Protein AF-A0A8T7BPY1-F1 (afdb_monomer_lite)

Secondary structure (DSSP, 8-state):
-HHHHHHHHHHHHHHHHHTSHHHHHHHHHHHTT---HHHHHHHHHHHHHHHHHHHHHHHHHHHHHT----HHHHHHHHHHHHHHHHHHHHHHHHHHHHT--EEEEEE-TTS-EEEEEE--SS--S------------THHHHHHHHHHHHHTTSSHHHHHHHHTTSSSHHHHHHHHH-

Foldseek 3Di:
DVLVVLLVVLVVVVVVVCPDPLNVLLLCLLCPPPDDPVLSVLLNVLLQVLLLVLLLVVLVVCLVVVHADDPVQQVVLVVQLVVVSVVSVVVNVVCCVVQVWDWDWDQDPVGDIDIDTDGDPDDPDDDDPPPPPDPPPVVSSVVSSVNSNSNNSHPSRVLSVVLNPDPDSVSSSSSSND

pLDDT: mean 79.79, std 20.12, range [31.39, 96.38]

Sequence (178 aa):
MEYYSLLILGCLVGMQHALEADHLAAVAAMSAGRTSRKALILRGSLWGLGHTITLVSICGVLLIWGGTISPQIQSFLEILVATMIIGLGTNVLIRLYQQRPHFHFHQHDSGEHHLHAHTHVSDTEVHKKEKHQHEHSDLGLGRAVLVGMIHGTAGSAGLLVLAATASSLISSIGYVIA

Radius of gyration: 21.95 Å; chains: 1; bounding box: 42×36×63 Å

Structure (mmCIF, N/CA/C/O backbone):
data_AF-A0A8T7BPY1-F1
#
_entry.id   AF-A0A8T7BPY1-F1
#
loop_
_atom_site.group_PDB
_atom_site.id
_atom_site.type_symbol
_atom_site.label_atom_id
_atom_site.label_alt_id
_atom_site.label_comp_id
_atom_site.label_asym_id
_atom_site.label_entity_id
_atom_site.label_seq_id
_atom_site.pdbx_PDB_ins_code
_atom_site.Cartn_x
_atom_site.Cartn_y
_atom_site.Cartn_z
_atom_site.occupancy
_atom_site.B_iso_or_equiv
_atom_site.auth_seq_id
_atom_site.auth_comp_id
_atom_site.auth_asym_id
_atom_site.auth_atom_id
_atom_site.pdbx_PDB_model_num
ATOM 1 N N . MET A 1 1 ? 15.464 17.793 -15.056 1.00 61.53 1 MET A N 1
ATOM 2 C CA . MET A 1 1 ? 14.085 18.195 -14.699 1.00 61.53 1 MET A CA 1
ATOM 3 C C . MET A 1 1 ? 13.144 16.998 -14.684 1.00 61.53 1 MET A C 1
ATOM 5 O O . MET A 1 1 ? 12.424 16.852 -13.711 1.00 61.53 1 MET A O 1
ATOM 9 N N . GLU A 1 2 ? 13.216 16.101 -15.672 1.00 80.88 2 GLU A N 1
ATOM 10 C CA . GLU A 1 2 ? 12.318 14.935 -15.787 1.00 80.88 2 GLU A CA 1
ATOM 11 C C . GLU A 1 2 ? 12.316 13.993 -14.569 1.00 80.88 2 GLU A C 1
ATOM 13 O O . GLU A 1 2 ? 11.251 13.564 -14.140 1.00 80.88 2 GLU A O 1
ATOM 18 N N . TYR A 1 3 ? 13.473 13.735 -13.946 1.00 87.06 3 TYR A N 1
ATOM 19 C CA . TYR A 1 3 ? 13.555 12.857 -12.768 1.00 87.06 3 TYR A CA 1
ATOM 20 C C . TYR A 1 3 ? 12.749 13.374 -11.565 1.00 87.06 3 TYR A C 1
ATOM 22 O O . TYR A 1 3 ? 11.970 12.634 -10.977 1.00 87.06 3 TYR A O 1
ATOM 30 N N . TYR A 1 4 ? 12.883 14.657 -11.217 1.00 90.38 4 TYR A N 1
ATOM 31 C CA . TYR A 1 4 ? 12.130 15.241 -10.101 1.00 90.38 4 TYR A CA 1
ATOM 32 C C . TYR A 1 4 ? 10.631 15.298 -10.392 1.00 90.38 4 TYR A C 1
ATOM 34 O O . TYR A 1 4 ? 9.830 15.048 -9.497 1.00 90.38 4 TYR A O 1
ATOM 42 N N . SER A 1 5 ? 10.248 15.582 -11.640 1.00 91.19 5 SER A N 1
ATOM 43 C CA . SER A 1 5 ? 8.847 15.532 -12.063 1.00 91.19 5 SER A CA 1
ATOM 44 C C . SER A 1 5 ? 8.258 14.129 -11.909 1.00 91.19 5 SER A C 1
ATOM 46 O O . SER A 1 5 ? 7.139 14.007 -11.422 1.00 91.19 5 SER A O 1
ATOM 48 N N . LEU A 1 6 ? 9.017 13.079 -12.247 1.00 90.88 6 LEU A N 1
ATOM 49 C CA . LEU A 1 6 ? 8.606 11.689 -12.031 1.00 90.88 6 LEU A CA 1
ATOM 50 C C . LEU A 1 6 ? 8.443 11.353 -10.546 1.00 90.88 6 LEU A C 1
ATOM 52 O O . LEU A 1 6 ? 7.448 10.736 -10.189 1.00 90.88 6 LEU A O 1
ATOM 56 N N . LEU A 1 7 ? 9.361 11.786 -9.677 1.00 93.00 7 LEU A N 1
ATOM 57 C CA . LEU A 1 7 ? 9.231 11.556 -8.231 1.00 93.00 7 LEU A CA 1
ATOM 58 C C . LEU A 1 7 ? 8.024 12.289 -7.635 1.00 93.00 7 LEU A C 1
ATOM 60 O O . LEU A 1 7 ? 7.307 11.728 -6.816 1.00 93.00 7 LEU A O 1
ATOM 64 N N . ILE A 1 8 ? 7.775 13.532 -8.054 1.00 94.31 8 ILE A N 1
ATOM 65 C CA . ILE A 1 8 ? 6.593 14.286 -7.616 1.00 94.31 8 ILE A CA 1
ATOM 66 C C . ILE A 1 8 ? 5.320 13.590 -8.098 1.00 94.31 8 ILE A C 1
ATOM 68 O O . ILE A 1 8 ? 4.371 13.464 -7.331 1.00 94.31 8 ILE A O 1
ATOM 72 N N . LEU A 1 9 ? 5.297 13.122 -9.348 1.00 91.75 9 LEU A N 1
ATOM 73 C CA . LEU A 1 9 ? 4.161 12.385 -9.888 1.00 91.75 9 LEU A CA 1
ATOM 74 C C . LEU A 1 9 ? 3.925 11.076 -9.128 1.00 91.75 9 LEU A C 1
ATOM 76 O O . LEU A 1 9 ? 2.787 10.817 -8.754 1.00 91.75 9 LEU A O 1
ATOM 80 N N . GLY A 1 10 ? 4.981 10.292 -8.878 1.00 92.06 10 GLY A N 1
ATOM 81 C CA . GLY A 1 10 ? 4.926 9.077 -8.058 1.00 92.06 10 GLY A CA 1
ATOM 82 C C . GLY A 1 10 ? 4.321 9.374 -6.693 1.00 92.06 10 GLY A C 1
ATOM 83 O O . GLY A 1 10 ? 3.275 8.834 -6.360 1.00 92.06 10 GLY A O 1
ATOM 84 N N . CYS A 1 11 ? 4.849 10.388 -6.006 1.00 94.06 11 CYS A N 1
ATOM 85 C CA . CYS A 1 11 ? 4.370 10.797 -4.691 1.00 94.06 11 CYS A CA 1
ATOM 86 C C . CYS A 1 11 ? 2.904 11.258 -4.685 1.00 94.06 11 CYS A C 1
ATOM 88 O O . CYS A 1 11 ? 2.145 10.913 -3.780 1.00 94.06 11 CYS A O 1
ATOM 90 N N . LEU A 1 12 ? 2.464 12.017 -5.694 1.00 94.81 12 LEU A N 1
ATOM 91 C CA . LEU A 1 12 ? 1.065 12.445 -5.813 1.00 94.81 12 LEU A CA 1
ATOM 92 C C . LEU A 1 12 ? 0.124 11.266 -6.081 1.00 94.81 12 LEU A C 1
ATOM 94 O O . LEU A 1 12 ? -0.920 11.162 -5.437 1.00 94.81 12 LEU A O 1
ATOM 98 N N . VAL A 1 13 ? 0.500 10.370 -6.996 1.00 92.31 13 VAL A N 1
ATOM 99 C CA . VAL A 1 13 ? -0.270 9.157 -7.303 1.00 92.31 13 VAL A CA 1
ATOM 100 C C . VAL A 1 13 ? -0.299 8.223 -6.092 1.0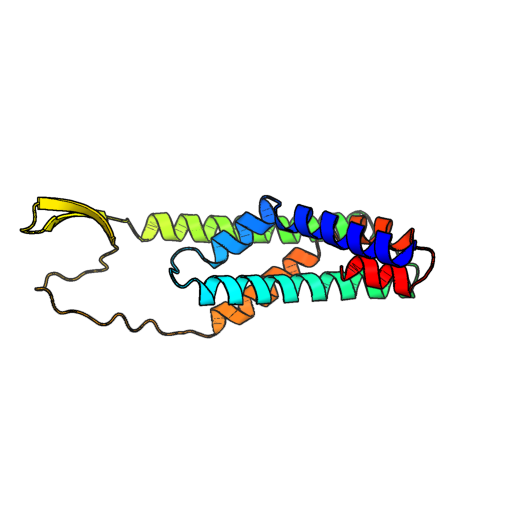0 92.31 13 VAL A C 1
ATOM 102 O O . VAL A 1 13 ? -1.363 7.722 -5.741 1.00 92.31 13 VAL A O 1
ATOM 105 N N . GLY A 1 14 ? 0.826 8.051 -5.400 1.00 91.50 14 GLY A N 1
ATOM 106 C CA . GLY A 1 14 ? 0.945 7.263 -4.177 1.00 91.50 14 GLY A CA 1
ATOM 107 C C . GLY A 1 14 ? 0.109 7.830 -3.029 1.00 91.50 14 GLY A C 1
ATOM 108 O O . GLY A 1 14 ? -0.588 7.079 -2.350 1.00 91.50 14 GLY A O 1
ATOM 109 N N . MET A 1 15 ? 0.088 9.156 -2.844 1.00 92.44 15 MET A N 1
ATOM 110 C CA . MET A 1 15 ? -0.808 9.808 -1.880 1.00 92.44 15 MET A CA 1
ATOM 111 C C . MET A 1 15 ? -2.282 9.572 -2.215 1.00 92.44 15 MET A C 1
ATOM 113 O O . MET A 1 15 ? -3.067 9.292 -1.312 1.00 92.44 15 MET A O 1
ATOM 117 N N . GLN A 1 16 ? -2.665 9.668 -3.490 1.00 93.69 16 GLN A N 1
ATOM 118 C CA . GLN A 1 16 ? -4.029 9.364 -3.919 1.00 93.69 16 GLN A CA 1
ATOM 119 C C . GLN A 1 16 ? -4.382 7.894 -3.658 1.00 93.69 16 GLN A C 1
ATOM 121 O O . GLN A 1 16 ? -5.437 7.626 -3.089 1.00 93.69 16 GLN A O 1
ATOM 126 N N . HIS A 1 17 ? -3.491 6.966 -4.013 1.00 90.62 17 HIS A N 1
ATOM 127 C CA . HIS A 1 17 ? -3.667 5.529 -3.798 1.00 90.62 17 HIS A CA 1
ATOM 128 C C . HIS A 1 17 ? -3.819 5.186 -2.310 1.00 90.62 17 HIS A C 1
ATOM 130 O O . HIS A 1 17 ? -4.740 4.478 -1.918 1.00 90.62 17 HIS A O 1
ATOM 136 N N . ALA A 1 18 ? -2.999 5.782 -1.442 1.00 90.00 18 ALA A N 1
ATOM 137 C CA . ALA A 1 18 ? -3.092 5.582 0.003 1.00 90.00 18 ALA A CA 1
ATOM 138 C C . ALA A 1 18 ? -4.429 6.054 0.613 1.00 90.00 18 ALA A C 1
ATOM 140 O O . ALA A 1 18 ? -4.782 5.637 1.720 1.00 90.00 18 ALA A O 1
ATOM 141 N N . LEU A 1 19 ? -5.163 6.931 -0.081 1.00 92.69 19 LEU A N 1
ATOM 142 C CA . LEU A 1 19 ? -6.478 7.435 0.322 1.00 92.69 19 LEU A CA 1
ATOM 143 C C . LEU A 1 19 ? -7.643 6.639 -0.287 1.00 92.69 19 LEU A C 1
ATOM 145 O O . LEU A 1 19 ? -8.803 6.998 -0.069 1.00 92.69 19 LEU A O 1
ATOM 149 N N . GLU A 1 20 ? -7.367 5.564 -1.025 1.00 93.12 20 GLU A N 1
ATOM 150 C CA . GLU A 1 20 ? -8.402 4.685 -1.558 1.00 93.12 20 GLU A CA 1
ATOM 151 C C . GLU A 1 20 ? -9.156 3.949 -0.441 1.00 93.12 20 GLU A C 1
ATOM 153 O O . GLU A 1 20 ? -8.691 3.768 0.692 1.00 93.12 20 GLU A O 1
ATOM 158 N N . ALA A 1 21 ? -10.396 3.567 -0.750 1.00 92.00 21 ALA A N 1
ATOM 159 C CA . ALA A 1 21 ? -11.333 3.057 0.245 1.00 92.00 21 ALA A CA 1
ATOM 160 C C . ALA A 1 21 ? -10.843 1.767 0.919 1.00 92.00 21 ALA A C 1
ATOM 162 O O . ALA A 1 21 ? -11.115 1.547 2.098 1.00 92.00 21 ALA A O 1
ATOM 163 N N . ASP A 1 22 ? -10.115 0.923 0.196 1.00 91.81 22 ASP A N 1
ATOM 164 C CA . ASP A 1 22 ? -9.544 -0.327 0.690 1.00 91.81 22 ASP A CA 1
ATOM 165 C C . ASP A 1 22 ? -8.370 -0.104 1.658 1.00 91.81 22 ASP A C 1
ATOM 167 O O . ASP A 1 22 ? -8.315 -0.759 2.704 1.00 91.81 22 ASP A O 1
ATOM 171 N N . HIS A 1 23 ? -7.503 0.871 1.379 1.00 93.00 23 HIS A N 1
ATOM 172 C CA . HIS A 1 23 ? -6.396 1.292 2.239 1.00 93.00 23 HIS A CA 1
ATOM 173 C C . HIS A 1 23 ? -6.940 1.840 3.562 1.00 93.00 23 HIS A C 1
ATOM 175 O O . HIS A 1 23 ? -6.583 1.374 4.654 1.00 93.00 23 HIS A O 1
ATOM 181 N N . LEU A 1 24 ? -7.888 2.779 3.469 1.00 91.44 24 LEU A N 1
ATOM 182 C CA . LEU A 1 24 ? -8.564 3.348 4.631 1.00 91.44 24 LEU A CA 1
ATOM 183 C C . LEU A 1 24 ? -9.307 2.271 5.431 1.00 91.44 24 LEU A C 1
ATOM 185 O O . LEU A 1 24 ? -9.199 2.241 6.660 1.00 91.44 24 LEU A O 1
ATOM 189 N N . ALA A 1 25 ? -10.010 1.352 4.762 1.00 90.56 25 ALA A N 1
ATOM 190 C CA . ALA A 1 25 ? -10.720 0.257 5.417 1.00 90.56 25 ALA A CA 1
ATOM 191 C C . ALA A 1 25 ? -9.767 -0.698 6.148 1.00 90.56 25 ALA A C 1
ATOM 193 O O . ALA A 1 25 ? -10.038 -1.066 7.294 1.00 90.56 25 ALA A O 1
ATOM 194 N N . ALA A 1 26 ? -8.641 -1.075 5.539 1.00 90.38 26 ALA A N 1
ATOM 195 C CA . ALA A 1 26 ? -7.658 -1.962 6.154 1.00 90.38 26 ALA A CA 1
ATOM 196 C C . ALA A 1 26 ? -7.041 -1.333 7.415 1.00 90.38 26 ALA A C 1
ATOM 198 O O . ALA A 1 26 ? -7.029 -1.956 8.484 1.00 90.38 26 ALA A O 1
ATOM 199 N N . VAL A 1 27 ? -6.583 -0.079 7.326 1.00 90.12 27 VAL A N 1
ATOM 200 C CA . VAL A 1 27 ? -5.978 0.641 8.460 1.00 90.12 27 VAL A CA 1
ATOM 201 C C . VAL A 1 27 ? -7.003 0.896 9.569 1.00 90.12 27 VAL A C 1
ATOM 203 O O . VAL A 1 27 ? -6.694 0.693 10.752 1.00 90.12 27 VAL A O 1
ATOM 206 N N . ALA A 1 28 ? -8.238 1.266 9.215 1.00 88.62 28 ALA A N 1
ATOM 207 C CA . ALA A 1 28 ? -9.330 1.442 10.169 1.00 88.62 28 ALA A CA 1
ATOM 208 C C . ALA A 1 28 ? -9.680 0.125 10.877 1.00 88.62 28 ALA A C 1
ATOM 210 O O . ALA A 1 28 ? -9.763 0.090 12.106 1.00 88.62 28 ALA A O 1
ATOM 211 N N . ALA A 1 29 ? -9.801 -0.981 10.137 1.00 87.81 29 ALA A N 1
ATOM 212 C CA . ALA A 1 29 ? -10.117 -2.292 10.698 1.00 87.81 29 ALA A CA 1
ATOM 213 C C . ALA A 1 29 ? -9.035 -2.795 11.667 1.00 87.81 29 ALA A C 1
ATOM 215 O O . ALA A 1 29 ? -9.346 -3.346 12.725 1.00 87.81 29 ALA A O 1
ATOM 216 N N . MET A 1 30 ? -7.754 -2.561 11.362 1.00 86.38 30 MET A N 1
ATOM 217 C CA . MET A 1 30 ? -6.642 -2.899 12.264 1.00 86.38 30 MET A CA 1
ATOM 218 C C . MET A 1 30 ? -6.581 -2.021 13.522 1.00 86.38 30 MET A C 1
ATOM 220 O O . MET A 1 30 ? -6.000 -2.416 14.542 1.00 86.38 30 MET A O 1
ATOM 224 N N . SER A 1 31 ? -7.171 -0.830 13.458 1.00 84.81 31 SER A N 1
ATOM 225 C CA . SER A 1 31 ? -7.157 0.161 14.536 1.00 84.81 31 SER A CA 1
ATOM 226 C C . SER A 1 31 ? -8.451 0.182 15.352 1.00 84.81 31 SER A C 1
ATOM 228 O O . SER A 1 31 ? -8.495 0.813 16.408 1.00 84.81 31 SER A O 1
ATOM 230 N N . ALA A 1 32 ? -9.476 -0.558 14.921 1.00 78.88 32 ALA A N 1
ATOM 231 C CA . ALA A 1 32 ? -10.755 -0.670 15.607 1.00 78.88 32 ALA A CA 1
ATOM 232 C C . ALA A 1 32 ? -10.583 -1.105 17.077 1.00 78.88 32 ALA A C 1
ATOM 234 O O . ALA A 1 32 ? -9.947 -2.122 17.381 1.00 78.88 32 ALA A O 1
ATOM 235 N N . GLY A 1 33 ? -11.162 -0.321 17.994 1.00 67.12 33 GLY A N 1
ATOM 236 C CA . GLY A 1 33 ? -11.099 -0.552 19.443 1.00 67.12 33 GLY A CA 1
ATOM 237 C C . GLY A 1 33 ? -9.813 -0.067 20.126 1.00 67.12 33 GLY A C 1
ATOM 238 O O . GLY A 1 33 ? -9.542 -0.462 21.258 1.00 67.12 33 GLY A O 1
ATOM 239 N N . ARG A 1 34 ? -8.986 0.757 19.464 1.00 70.25 34 ARG A N 1
ATOM 240 C CA . ARG A 1 34 ? -7.768 1.346 20.050 1.00 70.25 34 ARG A CA 1
ATOM 241 C C . ARG A 1 34 ? -7.821 2.873 19.983 1.00 70.25 34 ARG A C 1
ATOM 243 O O . ARG A 1 34 ? -8.120 3.439 18.941 1.00 70.25 34 ARG A O 1
ATOM 250 N N . THR A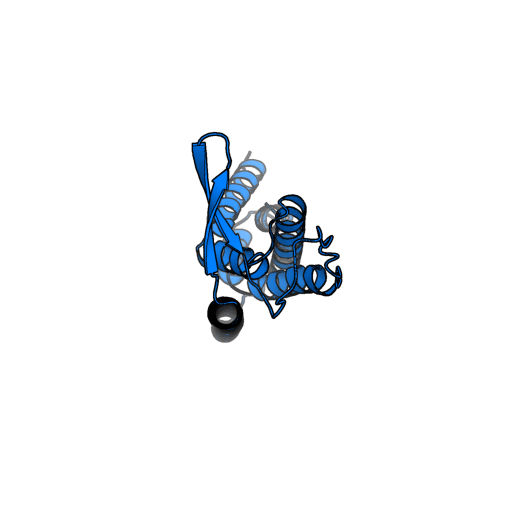 1 35 ? -7.484 3.540 21.086 1.00 66.62 35 THR A N 1
ATOM 251 C CA . THR A 1 35 ? -7.628 5.005 21.235 1.00 66.62 35 THR A CA 1
ATOM 252 C C . THR A 1 35 ? -6.309 5.781 21.126 1.00 66.62 35 THR A C 1
ATOM 254 O O . THR A 1 35 ? -6.308 7.007 21.034 1.00 66.62 35 THR A O 1
ATOM 257 N N . SER A 1 36 ? -5.160 5.096 21.117 1.00 82.81 36 SER A N 1
ATOM 258 C CA . SER A 1 36 ? -3.850 5.758 21.088 1.00 82.81 36 SER A CA 1
ATOM 259 C C . SER A 1 36 ? -3.454 6.200 19.677 1.00 82.81 36 SER A C 1
ATOM 261 O O . SER A 1 36 ? -3.185 5.367 18.810 1.00 82.81 36 SER A O 1
ATOM 263 N N . ARG A 1 37 ? -3.307 7.518 19.479 1.00 83.00 37 ARG A N 1
ATOM 264 C CA . ARG A 1 37 ? -2.798 8.111 18.226 1.00 83.00 37 ARG A CA 1
ATOM 265 C C . ARG A 1 37 ? -1.415 7.580 17.844 1.00 83.00 37 ARG A C 1
ATOM 267 O O . ARG A 1 37 ? -1.177 7.288 16.680 1.00 83.00 37 ARG A O 1
ATOM 274 N N . LYS A 1 38 ? -0.513 7.402 18.819 1.00 85.94 38 LYS A N 1
ATOM 275 C CA . LYS A 1 38 ? 0.837 6.865 18.567 1.00 85.94 38 LYS A CA 1
ATOM 276 C C . LYS A 1 38 ? 0.782 5.431 18.042 1.00 85.94 38 LYS A C 1
ATOM 278 O O . LYS A 1 38 ? 1.517 5.089 17.125 1.00 85.94 38 LYS A O 1
ATOM 283 N N . ALA A 1 39 ? -0.108 4.609 18.600 1.00 82.94 39 ALA A N 1
ATOM 284 C CA . ALA A 1 39 ? -0.283 3.231 18.152 1.00 82.94 39 ALA A CA 1
ATOM 285 C C . ALA A 1 39 ? -0.906 3.157 16.749 1.00 82.94 39 ALA A C 1
ATOM 287 O O . ALA A 1 39 ? -0.512 2.298 15.966 1.00 82.94 39 ALA A O 1
ATOM 288 N N . LEU A 1 40 ? -1.840 4.061 16.428 1.00 86.00 40 LEU A N 1
ATOM 289 C CA . LEU A 1 40 ? -2.409 4.198 15.085 1.00 86.00 40 LEU A CA 1
ATOM 290 C C . LEU A 1 40 ? -1.328 4.559 14.059 1.00 86.00 40 LEU A C 1
ATOM 292 O O . LEU A 1 40 ? -1.196 3.859 13.061 1.00 86.00 40 LEU A O 1
ATOM 296 N N . ILE A 1 41 ? -0.526 5.595 14.337 1.00 90.12 41 ILE A N 1
ATOM 297 C CA . ILE A 1 41 ? 0.573 6.021 13.456 1.00 90.12 41 ILE A CA 1
ATOM 298 C C . ILE A 1 41 ? 1.562 4.873 13.258 1.00 90.12 41 ILE A C 1
ATOM 300 O O . ILE A 1 41 ? 1.843 4.514 12.125 1.00 90.12 41 ILE A O 1
ATOM 304 N N . LEU A 1 42 ? 2.029 4.242 14.340 1.00 90.19 42 LEU A N 1
ATOM 305 C CA . LEU A 1 42 ? 2.999 3.150 14.248 1.00 90.19 42 LEU A CA 1
ATOM 306 C C . LEU A 1 42 ? 2.474 1.977 13.409 1.00 90.19 42 LEU A C 1
ATOM 308 O O . LEU A 1 42 ? 3.195 1.456 12.565 1.00 90.19 42 LEU A O 1
ATOM 312 N N . ARG A 1 43 ? 1.219 1.561 13.612 1.00 88.94 43 ARG A N 1
ATOM 313 C CA . ARG A 1 43 ? 0.614 0.474 12.828 1.00 88.94 43 ARG A CA 1
ATOM 314 C C . ARG A 1 43 ? 0.415 0.861 11.371 1.00 88.94 43 ARG A C 1
ATOM 316 O O . ARG A 1 43 ? 0.696 0.040 10.509 1.00 88.94 43 ARG A O 1
ATOM 323 N N . GLY A 1 44 ? -0.036 2.087 11.106 1.00 91.75 44 GLY A N 1
ATOM 324 C CA . GLY A 1 44 ? -0.150 2.621 9.751 1.00 91.75 44 GLY A CA 1
ATOM 325 C C . GLY A 1 44 ? 1.204 2.640 9.042 1.00 91.75 44 GLY A C 1
ATOM 326 O O . GLY A 1 44 ? 1.309 2.150 7.925 1.00 91.75 44 GLY A O 1
ATOM 327 N N . SER A 1 45 ? 2.260 3.097 9.719 1.00 93.12 45 SER A N 1
ATOM 328 C CA . SER A 1 45 ? 3.626 3.095 9.186 1.00 93.12 45 SER A CA 1
ATOM 329 C C . SER A 1 45 ? 4.165 1.685 8.946 1.00 93.12 45 SER A C 1
ATOM 331 O O . SER A 1 45 ? 4.767 1.446 7.909 1.00 93.12 45 SER A O 1
ATOM 333 N N . LEU A 1 46 ? 3.943 0.739 9.864 1.00 94.44 46 LEU A N 1
ATOM 334 C CA . LEU A 1 46 ? 4.374 -0.655 9.689 1.00 94.44 46 LEU A CA 1
ATOM 335 C C . LEU A 1 46 ? 3.627 -1.360 8.556 1.00 94.44 46 LEU A C 1
ATOM 337 O O . LEU A 1 46 ? 4.220 -2.133 7.808 1.00 94.44 46 LEU A O 1
ATOM 341 N N . TRP A 1 47 ? 2.333 -1.085 8.425 1.00 95.12 47 TRP A N 1
ATOM 342 C CA . TRP A 1 47 ? 1.536 -1.560 7.306 1.00 95.12 47 TRP A CA 1
ATOM 343 C C . TRP A 1 47 ? 2.021 -0.967 5.980 1.00 95.12 47 TRP A C 1
ATOM 345 O O . TRP A 1 47 ? 2.287 -1.720 5.047 1.00 95.12 47 TRP A O 1
ATOM 355 N N . GLY A 1 48 ? 2.240 0.350 5.928 1.00 94.62 48 GLY A N 1
ATOM 356 C CA . GLY A 1 48 ? 2.798 1.025 4.756 1.00 94.62 48 GLY A CA 1
ATOM 357 C C . GLY A 1 48 ? 4.177 0.478 4.388 1.00 94.62 48 GLY A C 1
ATOM 358 O O . GLY A 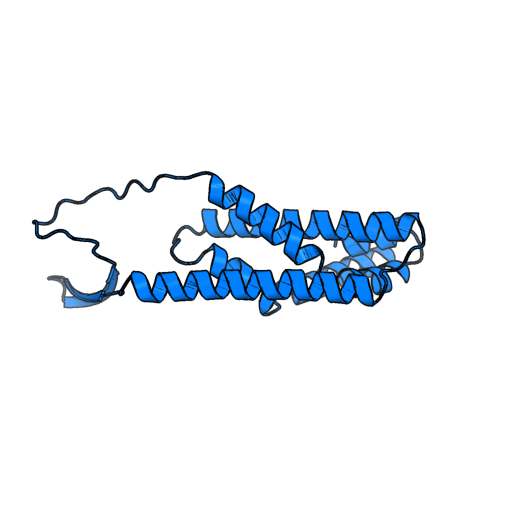1 48 ? 4.427 0.181 3.229 1.00 94.62 48 GLY A O 1
ATOM 359 N N . LEU A 1 49 ? 5.037 0.223 5.378 1.00 95.31 49 LEU A N 1
ATOM 360 C CA . LEU A 1 49 ? 6.347 -0.392 5.166 1.00 95.31 49 LEU A CA 1
ATOM 361 C C . LEU A 1 49 ? 6.230 -1.785 4.535 1.00 95.31 49 LEU A C 1
ATOM 363 O O . LEU A 1 49 ? 6.918 -2.067 3.559 1.00 95.31 49 LEU A O 1
ATOM 367 N N . GLY A 1 50 ? 5.356 -2.649 5.064 1.00 95.88 50 GLY A N 1
ATOM 368 C CA . GLY A 1 50 ? 5.109 -3.971 4.483 1.00 95.88 50 GLY A CA 1
ATOM 369 C C . GLY A 1 50 ? 4.611 -3.883 3.038 1.00 95.88 50 GLY A C 1
ATOM 370 O O . GLY A 1 50 ? 5.095 -4.609 2.173 1.00 95.88 50 GLY A O 1
ATOM 371 N N . HIS A 1 51 ? 3.698 -2.950 2.769 1.00 95.62 51 HIS A N 1
ATOM 372 C CA . HIS A 1 51 ? 3.158 -2.691 1.437 1.00 95.62 51 HIS A CA 1
ATOM 373 C C . HIS A 1 51 ? 4.243 -2.232 0.450 1.00 95.62 51 HIS A C 1
ATOM 375 O O . HIS A 1 51 ? 4.423 -2.854 -0.599 1.00 95.62 51 HIS A O 1
ATOM 381 N N . THR A 1 52 ? 5.035 -1.219 0.814 1.00 94.19 52 THR A N 1
ATOM 382 C CA . THR A 1 52 ? 6.153 -0.726 -0.003 1.00 94.19 52 THR A CA 1
ATOM 383 C C . THR A 1 52 ? 7.202 -1.811 -0.246 1.00 94.19 52 THR A C 1
ATOM 385 O O . THR A 1 52 ? 7.690 -1.935 -1.366 1.00 94.19 52 THR A O 1
ATOM 388 N N . ILE A 1 53 ? 7.531 -2.634 0.761 1.00 95.88 53 ILE A N 1
ATOM 389 C CA . ILE A 1 53 ? 8.472 -3.754 0.597 1.00 95.88 53 ILE A CA 1
ATOM 390 C C . ILE A 1 53 ? 7.981 -4.710 -0.491 1.00 95.88 53 ILE A C 1
ATOM 392 O O . ILE A 1 53 ? 8.769 -5.092 -1.358 1.00 95.88 53 ILE A O 1
ATOM 396 N N . THR A 1 54 ? 6.698 -5.078 -0.478 1.00 95.75 54 THR A N 1
ATOM 397 C CA . THR A 1 54 ? 6.125 -5.955 -1.506 1.00 95.75 54 THR A CA 1
ATOM 398 C C . THR A 1 54 ? 6.173 -5.312 -2.888 1.00 95.75 54 THR A C 1
ATOM 400 O O . THR A 1 54 ? 6.656 -5.953 -3.821 1.00 95.75 54 THR A O 1
ATOM 403 N N . LEU A 1 55 ? 5.740 -4.054 -3.026 1.00 94.19 55 LEU A N 1
ATOM 404 C CA . LEU A 1 55 ? 5.744 -3.346 -4.310 1.00 94.19 55 LEU A CA 1
ATOM 405 C C . LEU A 1 55 ? 7.152 -3.232 -4.894 1.00 94.19 55 LEU A C 1
ATOM 407 O O . LEU A 1 55 ? 7.378 -3.619 -6.037 1.00 94.19 55 LEU A O 1
ATOM 411 N N . VAL A 1 56 ? 8.117 -2.763 -4.099 1.00 94.62 56 VAL A N 1
ATOM 412 C CA . VAL A 1 56 ? 9.516 -2.631 -4.529 1.00 94.62 56 VAL A CA 1
ATOM 413 C C . VAL A 1 56 ? 10.107 -3.992 -4.883 1.00 94.62 56 VAL A C 1
ATOM 415 O O . VAL A 1 56 ? 10.839 -4.095 -5.863 1.00 94.62 56 VAL A O 1
ATOM 418 N N . SER A 1 57 ? 9.771 -5.048 -4.139 1.00 95.06 57 SER A N 1
ATOM 419 C CA . SER A 1 57 ? 10.268 -6.395 -4.428 1.00 95.06 57 SER A CA 1
ATOM 420 C C . SER A 1 57 ? 9.695 -6.940 -5.737 1.00 95.06 57 SER A C 1
ATOM 422 O O . SER A 1 57 ? 10.457 -7.347 -6.608 1.00 95.06 57 SER A O 1
ATOM 424 N N . ILE A 1 58 ? 8.369 -6.924 -5.911 1.00 94.75 58 ILE A N 1
ATOM 425 C CA . ILE A 1 58 ? 7.709 -7.447 -7.117 1.00 94.75 58 ILE A CA 1
ATOM 426 C C . ILE A 1 58 ? 8.095 -6.610 -8.339 1.00 94.75 58 ILE A C 1
ATOM 428 O O . ILE A 1 58 ? 8.604 -7.150 -9.321 1.00 94.75 58 ILE A O 1
ATOM 432 N N . CYS A 1 59 ? 7.898 -5.291 -8.279 1.00 94.06 59 CYS A N 1
ATOM 433 C CA . CYS A 1 59 ? 8.191 -4.406 -9.401 1.00 94.06 59 CYS A CA 1
ATOM 434 C C . CYS A 1 59 ? 9.691 -4.347 -9.688 1.00 94.06 59 CYS A C 1
ATOM 436 O O . CYS A 1 59 ? 10.082 -4.417 -10.845 1.00 94.06 59 CYS A O 1
ATOM 438 N N . GLY A 1 60 ? 10.544 -4.268 -8.664 1.00 93.19 60 GLY A N 1
ATOM 439 C CA . GLY A 1 60 ? 11.996 -4.222 -8.840 1.00 93.19 60 GLY A CA 1
ATOM 440 C C . GLY A 1 60 ? 12.538 -5.473 -9.526 1.00 93.19 60 GLY A C 1
ATOM 441 O O . GLY A 1 60 ? 13.294 -5.364 -10.489 1.00 93.19 60 GLY A O 1
ATOM 442 N N . VAL A 1 61 ? 12.098 -6.660 -9.097 1.00 94.06 61 VAL A N 1
ATOM 443 C CA . VAL A 1 61 ? 12.473 -7.931 -9.731 1.00 94.06 61 VAL A CA 1
ATOM 444 C C . VAL A 1 61 ? 12.011 -7.982 -11.191 1.00 94.06 61 VAL A C 1
ATOM 446 O O . VAL A 1 61 ? 12.791 -8.343 -12.073 1.00 94.06 61 VAL A O 1
ATOM 449 N N . LEU A 1 62 ? 10.767 -7.581 -11.469 1.00 94.25 62 LEU A N 1
ATOM 450 C CA . LEU A 1 62 ? 10.219 -7.594 -12.827 1.00 94.25 62 LEU A CA 1
ATOM 451 C C . LEU A 1 62 ? 10.880 -6.557 -13.742 1.00 94.25 62 LEU A C 1
ATOM 453 O O . LEU A 1 62 ? 11.139 -6.870 -14.899 1.00 94.25 62 LEU A O 1
ATOM 457 N N . LEU A 1 63 ? 11.224 -5.372 -13.232 1.00 93.56 63 LEU A N 1
ATOM 458 C CA . LEU A 1 63 ? 11.962 -4.348 -13.978 1.00 93.56 63 LEU A CA 1
ATOM 459 C C . LEU A 1 63 ? 13.381 -4.812 -14.332 1.00 93.56 63 LEU A C 1
ATOM 461 O O . LEU A 1 63 ? 13.841 -4.553 -15.440 1.00 93.56 63 LEU A O 1
ATOM 465 N N . ILE A 1 64 ? 14.066 -5.523 -13.427 1.00 93.38 64 ILE A N 1
ATOM 466 C CA . ILE A 1 64 ? 15.415 -6.060 -13.681 1.00 93.38 64 ILE A CA 1
ATOM 467 C C . ILE A 1 64 ? 15.378 -7.176 -14.733 1.00 93.38 64 ILE A C 1
ATOM 469 O O . ILE A 1 64 ? 16.251 -7.230 -15.598 1.00 93.38 64 ILE A O 1
ATOM 473 N N . TRP A 1 65 ? 14.376 -8.060 -14.680 1.00 92.62 65 TRP A N 1
ATOM 474 C CA . TRP A 1 65 ? 14.237 -9.167 -15.634 1.00 92.62 65 TRP A CA 1
ATOM 475 C C . TRP A 1 65 ? 13.454 -8.825 -16.909 1.00 92.62 65 TRP A C 1
ATOM 477 O O . TRP A 1 65 ? 13.361 -9.671 -17.796 1.00 92.62 65 TRP A O 1
ATOM 487 N N . GLY A 1 66 ? 12.897 -7.616 -17.025 1.00 87.19 66 GLY A N 1
ATOM 488 C CA . GLY A 1 66 ? 12.037 -7.231 -18.150 1.00 87.19 66 GLY A CA 1
ATOM 489 C C . GLY A 1 66 ? 10.742 -8.051 -18.231 1.00 87.19 66 GLY A C 1
ATOM 490 O O . GLY A 1 66 ? 10.223 -8.292 -19.320 1.00 87.19 66 GLY A O 1
ATOM 491 N N . GLY A 1 67 ? 10.251 -8.536 -17.089 1.00 87.81 67 GLY A N 1
ATOM 492 C CA . GLY A 1 67 ? 9.058 -9.371 -16.987 1.00 87.81 67 GLY A CA 1
ATOM 493 C C . GLY A 1 67 ? 7.769 -8.562 -16.838 1.00 87.81 67 GLY A C 1
ATOM 494 O O . GLY A 1 67 ? 7.779 -7.382 -16.497 1.00 87.81 67 GLY A O 1
ATOM 495 N N . THR A 1 68 ? 6.634 -9.228 -17.038 1.00 89.00 68 THR A N 1
ATOM 496 C CA . THR A 1 68 ? 5.298 -8.678 -16.761 1.00 89.00 68 THR A CA 1
ATOM 497 C C . THR A 1 68 ? 4.499 -9.649 -15.897 1.00 89.00 68 THR A C 1
ATOM 499 O O . THR A 1 68 ? 4.799 -10.844 -15.841 1.00 89.00 68 THR A O 1
ATOM 502 N N . ILE A 1 69 ? 3.485 -9.139 -15.197 1.00 88.44 69 ILE A N 1
ATOM 503 C CA . ILE A 1 69 ? 2.569 -9.975 -14.416 1.00 88.44 69 ILE A CA 1
ATOM 504 C C . ILE A 1 69 ? 1.503 -10.525 -15.365 1.00 88.44 69 ILE A C 1
ATOM 506 O O . ILE A 1 69 ? 0.814 -9.760 -16.036 1.00 88.44 69 ILE A O 1
ATOM 510 N N . SER A 1 70 ? 1.359 -11.853 -15.427 1.00 92.25 70 SER A N 1
ATOM 511 C CA . SER A 1 70 ? 0.289 -12.466 -16.225 1.00 92.25 70 SER A CA 1
ATOM 512 C C . SER A 1 70 ? -1.098 -12.123 -15.654 1.00 92.25 70 SER A C 1
ATOM 514 O O . SER A 1 70 ? -1.240 -12.033 -14.429 1.00 92.25 70 SER A O 1
ATOM 516 N N . PRO A 1 71 ? -2.145 -12.005 -16.492 1.00 91.00 71 PRO A N 1
ATOM 517 C CA . PRO A 1 71 ? -3.498 -11.696 -16.024 1.00 91.00 71 PRO A CA 1
ATOM 518 C C . PRO A 1 71 ? -4.030 -12.677 -14.969 1.00 91.00 71 PRO A C 1
ATOM 520 O O . PRO A 1 71 ? -4.759 -12.287 -14.059 1.00 91.00 71 PRO A O 1
ATOM 523 N N . GLN A 1 72 ? -3.642 -13.953 -15.059 1.00 94.38 72 GLN A N 1
ATOM 524 C CA . GLN A 1 72 ? -4.037 -14.998 -14.114 1.00 94.38 72 GLN A CA 1
ATOM 525 C C . GLN A 1 72 ? -3.408 -14.776 -12.736 1.00 94.38 72 GLN A C 1
ATOM 527 O O . GLN A 1 72 ? -4.101 -14.880 -11.725 1.00 94.38 72 GLN A O 1
ATOM 532 N N . ILE A 1 73 ? -2.112 -14.439 -12.692 1.00 92.62 73 ILE A N 1
ATOM 533 C CA . ILE A 1 73 ? -1.419 -14.122 -11.436 1.00 92.62 73 ILE A CA 1
ATOM 534 C C . ILE A 1 73 ? -2.004 -12.845 -10.838 1.00 92.62 73 ILE A C 1
ATOM 536 O O . ILE A 1 73 ? -2.328 -12.836 -9.657 1.00 92.62 73 ILE A O 1
ATOM 540 N N . GLN A 1 74 ? -2.204 -11.800 -11.645 1.00 92.50 74 GLN A N 1
ATOM 541 C CA . GLN A 1 74 ? -2.817 -10.558 -11.177 1.00 92.50 74 GLN A CA 1
ATOM 542 C C . GLN A 1 74 ? -4.197 -10.813 -10.554 1.00 92.50 74 GLN A C 1
ATOM 544 O O . GLN A 1 74 ? -4.436 -10.406 -9.421 1.00 92.50 74 GLN A O 1
ATOM 549 N N . SER A 1 75 ? -5.066 -11.559 -11.244 1.00 94.19 75 SER A N 1
ATOM 550 C CA . SER A 1 75 ? -6.403 -11.900 -10.737 1.00 94.19 75 SER A CA 1
ATOM 551 C C . SER A 1 75 ? -6.332 -12.683 -9.422 1.00 94.19 75 SER A C 1
ATOM 553 O O . SER A 1 75 ? -7.121 -12.454 -8.509 1.00 94.19 75 SER A O 1
ATOM 555 N N . PHE A 1 76 ? -5.370 -13.601 -9.294 1.00 95.38 76 PHE A N 1
ATOM 556 C CA . PHE A 1 76 ? -5.157 -14.344 -8.055 1.00 95.38 76 PHE A CA 1
ATOM 557 C C . PHE A 1 76 ? -4.734 -13.431 -6.893 1.00 95.38 76 PHE A C 1
ATOM 559 O O . PHE A 1 76 ? -5.273 -13.561 -5.794 1.00 95.38 76 PHE A O 1
ATOM 566 N N . LEU A 1 77 ? -3.811 -12.491 -7.130 1.00 94.06 77 LEU A N 1
ATOM 567 C CA . LEU A 1 77 ? -3.377 -11.516 -6.123 1.00 94.06 77 LEU A CA 1
ATOM 568 C C . LEU A 1 77 ? -4.525 -10.577 -5.715 1.00 94.06 77 LEU A C 1
ATOM 570 O O . LEU A 1 77 ? -4.713 -10.312 -4.530 1.00 94.06 77 LEU A O 1
ATOM 574 N N . GLU A 1 78 ? -5.354 -10.145 -6.667 1.00 94.12 78 GLU A N 1
ATOM 575 C CA . GLU A 1 78 ? -6.556 -9.353 -6.383 1.00 94.12 78 GLU A CA 1
ATOM 576 C C . GLU A 1 78 ? -7.559 -10.128 -5.509 1.00 94.12 78 GLU A C 1
ATOM 578 O O . GLU A 1 78 ? -8.047 -9.599 -4.509 1.00 94.12 78 GLU A O 1
ATOM 583 N N . ILE A 1 79 ? -7.816 -11.407 -5.809 1.00 96.06 79 ILE A N 1
ATOM 584 C CA . ILE A 1 79 ? -8.699 -12.269 -5.001 1.00 96.06 79 ILE A CA 1
ATOM 585 C C . ILE A 1 79 ? -8.132 -12.490 -3.591 1.00 96.06 79 ILE A C 1
ATOM 587 O O . ILE A 1 79 ? -8.888 -12.489 -2.611 1.00 96.06 79 ILE A O 1
ATOM 591 N N . LEU A 1 80 ? -6.813 -12.663 -3.465 1.00 95.50 80 LEU A N 1
ATOM 592 C CA . LEU A 1 80 ? -6.127 -12.794 -2.179 1.00 95.50 80 LEU A CA 1
ATOM 593 C C . LEU A 1 80 ? -6.374 -11.554 -1.304 1.00 95.50 80 LEU A C 1
ATOM 595 O O . LEU A 1 80 ? -6.795 -11.678 -0.149 1.00 95.50 80 LEU A O 1
ATOM 599 N N . VAL A 1 81 ? -6.167 -10.359 -1.865 1.00 95.31 81 VAL A N 1
ATOM 600 C CA . VAL A 1 81 ? -6.382 -9.088 -1.161 1.00 95.31 81 VAL A CA 1
ATOM 601 C C . VAL A 1 81 ? -7.861 -8.865 -0.846 1.00 95.31 81 VAL A C 1
ATOM 603 O O . VAL A 1 81 ? -8.190 -8.503 0.286 1.00 95.31 81 VAL A O 1
ATOM 606 N N . ALA A 1 82 ? -8.769 -9.161 -1.777 1.00 95.00 82 ALA A N 1
ATOM 607 C CA . ALA A 1 82 ? -10.210 -9.060 -1.548 1.00 95.00 82 ALA A CA 1
ATOM 608 C C . ALA A 1 82 ? -10.665 -9.956 -0.384 1.00 95.00 82 ALA A C 1
ATOM 610 O O . ALA A 1 82 ? -11.373 -9.507 0.520 1.00 95.00 82 ALA A O 1
ATOM 611 N N . THR A 1 83 ? -10.194 -11.205 -0.350 1.00 96.38 83 THR A N 1
ATOM 612 C CA . THR A 1 83 ? -10.489 -12.154 0.736 1.00 96.38 83 THR A CA 1
ATOM 613 C C . THR A 1 83 ? -9.974 -11.635 2.078 1.00 96.38 83 THR A C 1
ATOM 615 O O . THR A 1 83 ? -10.677 -11.701 3.090 1.00 96.38 83 THR A O 1
ATOM 618 N N . MET A 1 84 ? -8.768 -11.063 2.095 1.00 95.25 84 MET A N 1
ATOM 619 C CA . MET A 1 84 ? -8.202 -10.440 3.288 1.00 95.25 84 MET A CA 1
ATOM 620 C C . MET A 1 84 ? -9.067 -9.272 3.788 1.00 95.25 84 MET A C 1
ATOM 622 O O . MET A 1 84 ? -9.354 -9.210 4.985 1.00 95.25 84 MET A O 1
ATOM 626 N N . ILE A 1 85 ? -9.513 -8.370 2.907 1.00 93.19 85 ILE A N 1
ATOM 627 C CA . ILE A 1 85 ? -10.367 -7.227 3.278 1.00 93.19 85 ILE A CA 1
ATOM 628 C C . ILE A 1 85 ? -11.706 -7.710 3.844 1.00 93.19 85 ILE A C 1
ATOM 630 O O . ILE A 1 85 ? -12.123 -7.235 4.904 1.00 93.19 85 ILE A O 1
ATOM 634 N N . ILE A 1 86 ? -12.346 -8.698 3.206 1.00 95.00 86 ILE A N 1
ATOM 635 C CA . ILE A 1 86 ? -13.583 -9.319 3.709 1.00 95.00 86 ILE A CA 1
ATOM 636 C C . ILE A 1 86 ? -13.354 -9.893 5.113 1.00 95.00 86 ILE A C 1
ATOM 638 O O . ILE A 1 86 ? -14.161 -9.663 6.018 1.00 95.00 86 ILE A O 1
ATOM 642 N N . GLY A 1 87 ? -12.236 -10.589 5.331 1.00 94.00 87 GLY A N 1
ATOM 643 C CA . GLY A 1 87 ? -11.870 -11.132 6.639 1.00 94.00 87 GLY A CA 1
ATOM 644 C C . GLY A 1 87 ? -11.660 -10.051 7.706 1.00 94.00 87 GLY A C 1
ATOM 645 O O . GLY A 1 87 ? -12.152 -10.185 8.830 1.00 94.00 87 GLY A O 1
ATOM 646 N N . LEU A 1 88 ? -10.972 -8.955 7.366 1.00 91.69 88 LEU A N 1
ATOM 647 C CA . LEU A 1 88 ? -10.768 -7.814 8.265 1.00 91.69 88 LEU A CA 1
ATOM 648 C C . LEU A 1 88 ? -12.095 -7.135 8.625 1.00 91.69 88 LEU A C 1
ATOM 650 O O . LEU A 1 88 ? -12.366 -6.932 9.810 1.00 91.69 88 LEU A O 1
ATOM 654 N N . GLY A 1 89 ? -12.941 -6.848 7.633 1.00 91.06 89 GLY A N 1
ATOM 655 C CA . GLY A 1 89 ? -14.260 -6.247 7.840 1.00 91.06 89 GLY A CA 1
ATOM 656 C C . GLY A 1 89 ? -15.177 -7.134 8.682 1.00 91.06 89 GLY A C 1
ATOM 657 O O . GLY A 1 89 ? -15.783 -6.671 9.647 1.00 91.06 89 GLY A O 1
ATOM 658 N N . THR A 1 90 ? -15.197 -8.439 8.404 1.00 91.88 90 THR A N 1
ATOM 659 C CA . THR A 1 90 ? -15.966 -9.415 9.191 1.00 91.88 90 THR A CA 1
ATOM 660 C C . THR A 1 90 ? -15.495 -9.453 10.645 1.00 91.88 90 THR A C 1
ATOM 662 O O . THR A 1 90 ? -16.317 -9.469 11.559 1.00 91.88 90 THR A O 1
ATOM 665 N N . ASN A 1 91 ? -14.180 -9.398 10.897 1.00 87.88 91 ASN A N 1
ATOM 666 C CA . ASN A 1 91 ? -13.646 -9.355 12.261 1.00 87.88 91 ASN A CA 1
ATOM 667 C C . ASN A 1 91 ? -14.126 -8.111 13.028 1.00 87.88 91 ASN A C 1
ATOM 669 O O . ASN A 1 91 ? -14.454 -8.210 14.209 1.00 87.88 91 ASN A O 1
ATOM 673 N N . VAL A 1 92 ? -14.201 -6.959 12.355 1.00 87.19 92 VAL A N 1
ATOM 674 C CA . VAL A 1 92 ? -14.746 -5.722 12.933 1.00 87.19 92 VAL A CA 1
ATOM 675 C C . VAL A 1 92 ? -16.229 -5.889 13.270 1.00 87.19 92 VAL A C 1
ATOM 677 O O . VAL A 1 92 ? -16.621 -5.596 14.399 1.00 87.19 92 VAL A O 1
ATOM 680 N N . LEU A 1 93 ? -17.036 -6.430 12.351 1.00 87.94 93 LEU A N 1
ATOM 681 C CA . LEU A 1 93 ? -18.467 -6.675 12.572 1.00 87.94 93 LEU A CA 1
ATOM 682 C C . LEU A 1 93 ? -18.726 -7.642 13.736 1.00 87.94 93 LEU A C 1
ATOM 684 O O . LEU A 1 93 ? -19.584 -7.377 14.577 1.00 87.94 93 LEU A O 1
ATOM 688 N N . ILE A 1 94 ? -17.952 -8.727 13.832 1.00 86.12 94 ILE A N 1
ATOM 689 C CA . ILE A 1 94 ? -18.046 -9.684 14.944 1.00 86.12 94 ILE A CA 1
ATOM 690 C C . ILE A 1 94 ? -17.746 -8.989 16.277 1.00 86.12 94 ILE A C 1
ATOM 692 O O . ILE A 1 94 ? -18.491 -9.175 17.239 1.00 86.12 94 ILE A O 1
ATOM 696 N N . ARG A 1 95 ? -16.699 -8.153 16.343 1.00 79.56 95 ARG A N 1
ATOM 697 C CA . ARG A 1 95 ? -16.369 -7.395 17.563 1.00 79.56 95 ARG A CA 1
ATOM 698 C C . ARG A 1 95 ? -17.490 -6.440 17.958 1.00 79.56 95 ARG A C 1
ATOM 700 O O . ARG A 1 95 ? -17.846 -6.401 19.129 1.00 79.56 95 ARG A O 1
ATOM 707 N N . LEU A 1 96 ? -18.062 -5.713 16.999 1.00 80.62 96 LEU A N 1
ATOM 708 C CA . LEU A 1 96 ? -19.203 -4.821 17.230 1.00 80.62 96 LEU A CA 1
ATOM 709 C C . LEU A 1 96 ? -20.414 -5.578 17.787 1.00 80.62 96 LEU A C 1
ATOM 711 O O . LEU A 1 96 ? -21.029 -5.126 18.749 1.00 80.62 96 LEU A O 1
ATOM 715 N N . TYR A 1 97 ? -20.724 -6.747 17.222 1.00 82.81 97 TYR A N 1
ATOM 716 C CA . TYR A 1 97 ? -21.835 -7.579 17.681 1.00 82.81 97 TYR A CA 1
ATOM 717 C C . TYR A 1 97 ? -21.607 -8.141 19.096 1.00 82.81 97 TYR A C 1
ATOM 719 O O . TYR A 1 97 ? -22.524 -8.155 19.917 1.00 82.81 97 TYR A O 1
ATOM 727 N N . GLN A 1 98 ? -20.381 -8.580 19.402 1.00 77.00 98 GLN A N 1
ATOM 728 C CA . GLN A 1 98 ? -20.028 -9.174 20.697 1.00 77.00 98 GLN A CA 1
ATOM 729 C C . GLN A 1 98 ? -19.884 -8.142 21.826 1.00 77.00 98 GLN A C 1
ATOM 731 O O . GLN A 1 98 ? -20.216 -8.451 22.965 1.00 77.00 98 GLN A O 1
ATOM 736 N N . GLN A 1 99 ? -19.406 -6.927 21.538 1.00 64.25 99 GLN A N 1
ATOM 737 C CA . GLN A 1 99 ? -19.072 -5.926 22.562 1.00 64.25 99 GLN A CA 1
ATOM 738 C C . GLN A 1 99 ? -20.241 -5.044 23.025 1.00 64.25 99 GLN A C 1
ATOM 740 O O . GLN A 1 99 ? -19.989 -4.149 23.826 1.00 64.25 99 GLN A O 1
ATOM 745 N N . ARG A 1 100 ? -21.479 -5.264 22.537 1.00 54.62 100 ARG A N 1
ATOM 746 C CA . ARG A 1 100 ? -22.731 -4.568 22.935 1.00 54.62 100 ARG A CA 1
ATOM 747 C C . ARG A 1 100 ? -22.494 -3.206 23.621 1.00 54.62 100 ARG A C 1
ATOM 749 O O . ARG A 1 100 ? -22.652 -3.110 24.836 1.00 54.62 100 ARG A O 1
ATOM 756 N N . PRO A 1 101 ? -22.053 -2.169 22.883 1.00 52.16 101 PRO A N 1
ATOM 757 C CA . PRO A 1 101 ? -21.694 -0.894 23.492 1.00 52.16 101 PRO A CA 1
ATOM 758 C C . PRO A 1 101 ? -22.920 -0.289 24.181 1.00 52.16 101 PRO A C 1
ATOM 760 O O . PRO A 1 101 ? -23.896 0.075 23.524 1.00 52.16 101 PRO A O 1
ATOM 763 N N . HIS A 1 102 ? -22.878 -0.211 25.510 1.00 46.44 102 HIS A N 1
ATOM 764 C CA . HIS A 1 102 ? -23.897 0.468 26.296 1.00 46.44 102 HIS A CA 1
ATOM 765 C C . HIS A 1 102 ? -23.501 1.944 26.420 1.00 46.44 102 HIS A C 1
ATOM 767 O O . HIS A 1 102 ? -22.380 2.284 26.805 1.00 46.44 102 HIS A O 1
ATOM 773 N N . PHE A 1 103 ? -24.424 2.830 26.047 1.00 43.25 103 PHE A N 1
ATOM 774 C CA . PHE A 1 103 ? -24.276 4.273 26.210 1.00 43.25 103 PHE A CA 1
ATOM 775 C C . PHE A 1 103 ? -24.882 4.663 27.558 1.00 43.25 103 PHE A C 1
ATOM 777 O O . PHE A 1 103 ? -26.090 4.526 27.745 1.00 43.25 103 PHE A O 1
ATOM 784 N N . HIS A 1 104 ? -24.060 5.151 28.486 1.00 46.78 104 HIS A N 1
ATOM 785 C CA . HIS A 1 104 ? -24.548 5.752 29.726 1.00 46.78 104 HIS A CA 1
ATOM 786 C C . HIS A 1 104 ? -24.388 7.273 29.661 1.00 46.78 104 HIS A C 1
ATOM 788 O O . HIS A 1 104 ? -23.332 7.795 29.297 1.00 46.78 104 HIS A O 1
ATOM 794 N N . PHE A 1 105 ? -25.452 7.983 30.034 1.00 43.94 105 PHE A N 1
ATOM 795 C CA . PHE A 1 105 ? -25.407 9.413 30.315 1.00 43.94 105 PHE A CA 1
ATOM 796 C C . PHE A 1 105 ? -24.856 9.602 31.730 1.00 43.94 105 PHE A C 1
ATOM 798 O O . PHE A 1 105 ? -25.452 9.112 32.687 1.00 43.94 105 PHE A O 1
ATOM 805 N N . HIS A 1 106 ? -23.725 10.295 31.866 1.00 54.06 106 HIS A N 1
ATOM 806 C CA . HIS A 1 106 ? -23.266 10.795 33.161 1.00 54.06 106 HIS A CA 1
ATOM 807 C C . HIS A 1 106 ? -23.686 12.259 33.297 1.00 54.06 106 HIS A C 1
ATOM 809 O O . HIS A 1 106 ? -23.444 13.068 32.400 1.00 54.06 106 HIS A O 1
ATOM 815 N N . GLN A 1 107 ? -24.310 12.586 34.427 1.00 42.19 107 GLN A N 1
ATOM 816 C CA . GLN A 1 107 ? -24.570 13.957 34.842 1.00 42.19 107 GLN A CA 1
ATOM 817 C C . GLN A 1 107 ? -23.562 14.294 35.939 1.00 42.19 107 GLN A C 1
ATOM 819 O O . GLN A 1 107 ? -23.548 13.658 36.992 1.00 42.19 107 GLN A O 1
ATOM 824 N N . HIS A 1 108 ? -22.667 15.241 35.666 1.00 48.50 108 HIS A N 1
ATOM 825 C CA . HIS A 1 108 ? -21.812 15.801 36.707 1.00 48.50 108 HIS A CA 1
ATOM 826 C C . HIS A 1 108 ? -22.613 16.819 37.529 1.00 48.50 108 HIS A C 1
ATOM 828 O O . HIS A 1 108 ? -23.459 17.524 36.981 1.00 48.50 108 HIS A O 1
ATOM 834 N N . ASP A 1 109 ? -22.288 16.949 38.819 1.00 46.31 109 ASP A N 1
ATOM 835 C CA . ASP A 1 109 ? -22.859 17.946 39.750 1.00 46.31 109 ASP A CA 1
ATOM 836 C C . ASP A 1 109 ? -22.730 19.406 39.251 1.00 46.31 109 ASP A C 1
ATOM 838 O O . ASP A 1 109 ? -23.355 20.317 39.784 1.00 46.31 109 ASP A O 1
ATOM 842 N N . SER A 1 110 ? -21.925 19.639 38.206 1.00 52.22 110 SER A N 1
ATOM 843 C CA . SER A 1 110 ? -21.721 20.924 37.531 1.00 52.22 110 SER A CA 1
ATOM 844 C C . SER A 1 110 ? -22.671 21.196 36.352 1.00 52.22 110 SER A C 1
ATOM 846 O O . SER A 1 110 ? -22.520 22.217 35.687 1.00 52.22 110 SER A O 1
ATOM 848 N N . GLY A 1 111 ? -23.635 20.314 36.063 1.00 51.88 111 GLY A N 1
ATOM 849 C CA . GLY A 1 111 ? -24.666 20.536 35.038 1.00 51.88 111 GLY A CA 1
ATOM 850 C C . GLY A 1 111 ? -24.241 20.270 33.588 1.00 51.88 111 GLY A C 1
ATOM 851 O O . GLY A 1 111 ? -25.035 20.496 32.677 1.00 51.88 111 GLY A O 1
ATOM 852 N N . GLU A 1 112 ? -23.031 19.761 33.342 1.00 45.97 112 GLU A N 1
ATOM 853 C CA . GLU A 1 112 ? -22.604 19.347 31.999 1.00 45.97 112 GLU A CA 1
ATOM 854 C C . GLU A 1 112 ? -22.963 17.883 31.719 1.00 45.97 112 GLU A C 1
ATOM 856 O O . GLU A 1 112 ? -22.686 16.982 32.515 1.00 45.97 112 GLU A O 1
ATOM 861 N N . HIS A 1 113 ? -23.580 17.653 30.558 1.00 46.25 113 HIS A N 1
ATOM 862 C CA . HIS A 1 113 ? -23.984 16.338 30.075 1.00 46.25 113 HIS A CA 1
ATOM 863 C C . HIS A 1 113 ? -22.971 15.868 29.035 1.00 46.25 113 HIS A C 1
ATOM 865 O O . HIS A 1 113 ? -22.846 16.488 27.978 1.00 46.25 113 HIS A O 1
ATOM 871 N N . HIS A 1 114 ? -22.287 14.753 29.287 1.00 53.69 114 HIS A N 1
ATOM 872 C CA . HIS A 1 114 ? -21.501 14.094 28.245 1.00 53.69 114 HIS A CA 1
ATOM 873 C C . HIS A 1 114 ? -21.872 12.620 28.087 1.00 53.69 114 HIS A C 1
ATOM 875 O O . HIS A 1 114 ? -22.251 11.929 29.034 1.00 53.69 114 HIS A O 1
ATOM 881 N N . LEU A 1 115 ? -21.779 12.156 26.840 1.00 42.62 115 LEU A N 1
ATOM 882 C CA . LEU A 1 115 ? -22.113 10.801 26.422 1.00 42.62 115 LEU A CA 1
ATOM 883 C C . LEU A 1 1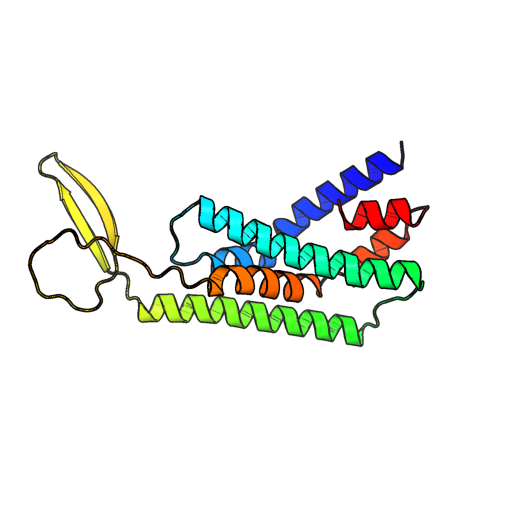15 ? -20.831 9.966 26.362 1.00 42.62 115 LEU A C 1
ATOM 885 O O . LEU A 1 115 ? -19.975 10.217 25.513 1.00 42.62 115 LEU A O 1
ATOM 889 N N . HIS A 1 116 ? -20.701 8.967 27.235 1.00 52.78 116 HIS A N 1
ATOM 890 C CA . HIS A 1 116 ? -19.602 8.003 27.178 1.00 52.78 116 HIS A CA 1
ATOM 891 C C . HIS A 1 116 ? -20.128 6.619 26.773 1.00 52.78 116 HIS A C 1
ATOM 893 O O . HIS A 1 116 ? -21.119 6.129 27.315 1.00 52.78 116 HIS A O 1
ATOM 899 N N . ALA A 1 117 ? -19.436 5.974 25.833 1.00 42.16 117 ALA A N 1
ATOM 900 C CA . ALA A 1 117 ? -19.654 4.576 25.473 1.00 42.16 117 ALA A CA 1
ATOM 901 C C . ALA A 1 117 ? -18.585 3.709 26.153 1.00 42.16 117 ALA A C 1
ATOM 903 O O . ALA A 1 117 ? -17.391 3.951 25.965 1.00 42.16 117 ALA A O 1
ATOM 904 N N . HIS A 1 118 ? -18.999 2.710 26.934 1.00 55.78 118 HIS A N 1
ATOM 905 C CA . HIS A 1 118 ? -18.097 1.711 27.515 1.00 55.78 118 HIS A CA 1
ATOM 906 C C . HIS A 1 118 ? -18.714 0.303 27.448 1.00 55.78 118 HIS A C 1
ATOM 908 O O . HIS A 1 118 ? -19.906 0.138 27.185 1.00 55.78 118 HIS A O 1
ATOM 914 N N . THR A 1 119 ? -17.886 -0.722 27.657 1.00 39.62 119 THR A N 1
ATOM 915 C CA . THR A 1 119 ? -18.266 -2.139 27.563 1.00 39.62 119 THR A CA 1
ATOM 916 C C . THR A 1 119 ? -17.984 -2.818 28.899 1.00 39.62 119 THR A C 1
ATOM 918 O O . THR A 1 119 ? -16.828 -2.899 29.306 1.00 39.62 119 THR A O 1
ATOM 921 N N . HIS A 1 120 ? -19.023 -3.313 29.575 1.00 49.22 120 HIS A N 1
ATOM 922 C CA . HIS A 1 120 ? -18.882 -4.160 30.760 1.00 49.22 120 HIS A CA 1
ATOM 923 C C . HIS A 1 120 ? -18.897 -5.631 30.335 1.00 49.22 120 HIS A C 1
ATOM 925 O O . HIS A 1 120 ? -19.899 -6.121 29.820 1.00 49.22 120 HIS A O 1
ATOM 931 N N . VAL A 1 121 ? -17.804 -6.350 30.584 1.00 42.09 121 VAL A N 1
ATOM 932 C CA . VAL A 1 121 ? -17.866 -7.802 30.775 1.00 42.09 121 VAL A CA 1
ATOM 933 C C . VAL A 1 121 ? -17.905 -7.991 32.283 1.00 42.09 121 VAL A C 1
ATOM 935 O O . VAL A 1 121 ? -16.868 -7.932 32.923 1.00 42.09 121 VAL A O 1
ATOM 938 N N . SER A 1 122 ? -19.125 -8.114 32.809 1.00 44.00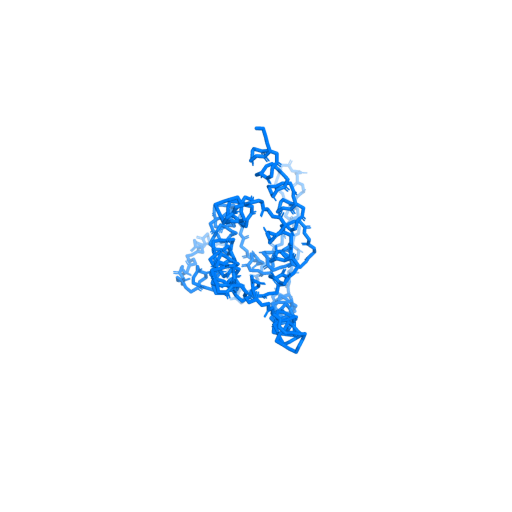 122 SER A N 1
ATOM 939 C CA . SER A 1 122 ? -19.462 -8.566 34.165 1.00 44.00 122 SER A CA 1
ATOM 940 C C . SER A 1 122 ? -18.696 -7.910 35.317 1.00 44.00 122 SER A C 1
ATOM 942 O O . SER A 1 122 ? -17.660 -8.420 35.709 1.00 44.00 122 SER A O 1
ATOM 944 N N . ASP A 1 123 ? -19.263 -6.871 35.937 1.00 38.38 123 ASP A N 1
ATOM 945 C CA . ASP A 1 123 ? -19.022 -6.650 37.368 1.00 38.38 123 ASP A CA 1
ATOM 946 C C . ASP A 1 123 ? -20.169 -5.872 38.015 1.00 38.38 123 ASP A C 1
ATOM 948 O O . ASP A 1 123 ? -20.422 -4.699 37.737 1.00 38.38 123 ASP A O 1
ATOM 952 N N . THR A 1 124 ? -20.882 -6.573 38.886 1.00 42.53 124 THR A N 1
ATOM 953 C CA . THR A 1 124 ? -21.730 -6.020 39.935 1.00 42.53 124 THR A CA 1
ATOM 954 C C . THR A 1 124 ? -20.843 -5.663 41.123 1.00 42.53 124 THR A C 1
ATOM 956 O O . THR A 1 124 ? -20.847 -6.412 42.081 1.00 42.53 124 THR A O 1
ATOM 959 N N . GLU A 1 125 ? -20.053 -4.589 41.087 1.00 39.59 125 GLU A N 1
ATOM 960 C CA . GLU A 1 125 ? -19.419 -4.054 42.305 1.00 39.59 125 GLU A CA 1
ATOM 961 C C . GLU A 1 125 ? -18.945 -2.599 42.127 1.00 39.59 125 GLU A C 1
ATOM 963 O O . GLU A 1 125 ? -18.624 -2.121 41.039 1.00 39.59 125 GLU A O 1
ATOM 968 N N . VAL A 1 126 ? -18.948 -1.890 43.253 1.00 37.81 126 VAL A N 1
ATOM 969 C CA . VAL A 1 126 ? -18.778 -0.444 43.424 1.00 37.81 126 VAL A CA 1
ATOM 970 C C . VAL A 1 126 ? -17.435 0.078 42.890 1.00 37.81 126 VAL A C 1
ATOM 972 O O . VAL A 1 126 ? -16.372 -0.482 43.143 1.00 37.81 126 VAL A O 1
ATOM 975 N N . HIS A 1 127 ? -17.500 1.222 42.200 1.00 46.03 127 HIS A N 1
ATOM 976 C CA . HIS A 1 127 ? -16.404 1.985 41.597 1.00 46.03 127 HIS A CA 1
ATOM 977 C C . HIS A 1 127 ? -15.057 1.937 42.349 1.00 46.03 127 HIS A C 1
ATOM 979 O O . HIS A 1 127 ? -14.758 2.775 43.203 1.00 46.03 127 HIS A O 1
ATOM 985 N N . LYS A 1 128 ? -14.162 1.050 41.907 1.00 32.81 128 LYS A N 1
ATOM 986 C CA . LYS A 1 128 ? -12.712 1.254 41.993 1.00 32.81 128 LYS A CA 1
ATOM 987 C C . LYS A 1 128 ? -12.203 1.601 40.601 1.00 32.81 128 LYS A C 1
ATOM 989 O O . LYS A 1 128 ? -12.563 0.956 39.625 1.00 32.81 128 LYS A O 1
ATOM 994 N N . LYS A 1 129 ? -11.361 2.636 40.513 1.00 39.56 129 LYS A N 1
ATOM 995 C CA . LYS A 1 129 ? -10.532 2.936 39.335 1.00 39.56 129 LYS A CA 1
ATOM 996 C C . LYS A 1 129 ? -9.640 1.725 39.051 1.00 39.56 129 LYS A C 1
ATOM 998 O O . LYS A 1 129 ? -8.491 1.681 39.489 1.00 39.56 129 LYS A O 1
ATOM 1003 N N . GLU A 1 130 ? -10.169 0.745 38.337 1.00 32.31 130 GLU A N 1
ATOM 1004 C CA . GLU A 1 130 ? -9.368 -0.309 37.748 1.00 32.31 130 GLU A CA 1
ATOM 1005 C C . GLU A 1 130 ? -8.521 0.335 36.654 1.00 32.31 130 GLU A C 1
ATOM 1007 O O . GLU A 1 130 ? -9.007 0.816 35.629 1.00 32.31 130 GLU A O 1
ATOM 1012 N N . LYS A 1 131 ? -7.214 0.420 36.908 1.00 34.12 131 LYS A N 1
ATOM 1013 C CA . LYS A 1 131 ? -6.236 0.667 35.856 1.00 34.12 131 LYS A CA 1
ATOM 1014 C C . LYS A 1 131 ? -6.362 -0.501 34.884 1.00 34.12 131 LYS A C 1
ATOM 1016 O O . LYS A 1 131 ? -5.813 -1.561 35.156 1.00 34.12 131 LYS A O 1
ATOM 1021 N N . HIS A 1 132 ? -7.058 -0.304 33.767 1.00 42.44 132 HIS A N 1
ATOM 1022 C CA . HIS A 1 132 ? -7.058 -1.256 32.662 1.00 42.44 132 HIS A CA 1
ATOM 1023 C C . HIS A 1 132 ? -5.622 -1.417 32.137 1.00 42.44 132 HIS A C 1
ATOM 1025 O O . HIS A 1 132 ? -5.150 -0.663 31.284 1.00 42.44 132 HIS A O 1
ATOM 1031 N N . GLN A 1 133 ? -4.893 -2.381 32.695 1.00 31.42 133 GLN A N 1
ATOM 1032 C CA . GLN A 1 133 ? -3.632 -2.866 32.161 1.00 31.42 133 GLN A CA 1
ATOM 1033 C C . GLN A 1 133 ? -3.979 -3.768 30.984 1.00 31.42 133 GLN A C 1
ATOM 1035 O O . GLN A 1 133 ? -4.300 -4.940 31.140 1.00 31.42 133 GLN A O 1
ATOM 1040 N N . HIS A 1 134 ? -3.974 -3.195 29.785 1.00 43.78 134 HIS A N 1
ATOM 1041 C CA . HIS A 1 134 ? -4.043 -3.997 28.577 1.00 43.78 134 HIS A CA 1
ATOM 1042 C C . HIS A 1 134 ? -2.679 -4.646 28.348 1.00 43.78 134 HIS A C 1
ATOM 1044 O O . HIS A 1 134 ? -1.694 -3.946 28.117 1.00 43.78 134 HIS A O 1
ATOM 1050 N N . GLU A 1 135 ? -2.634 -5.977 28.371 1.00 31.39 135 GLU A N 1
ATOM 1051 C CA . GLU A 1 135 ? -1.510 -6.735 27.832 1.00 31.39 135 GLU A CA 1
ATOM 1052 C C . GLU A 1 135 ? -1.238 -6.285 26.391 1.00 31.39 135 GLU A C 1
ATOM 1054 O O . GLU A 1 135 ? -2.060 -6.430 25.475 1.00 31.39 135 GLU A O 1
ATOM 1059 N N . HIS A 1 136 ? -0.059 -5.703 26.193 1.00 41.22 136 HIS A N 1
ATOM 1060 C CA . HIS A 1 136 ? 0.493 -5.405 24.885 1.00 41.22 136 HIS A CA 1
ATOM 1061 C C . HIS A 1 136 ? 1.019 -6.704 24.280 1.00 41.22 136 HIS A C 1
ATOM 1063 O O . HIS A 1 136 ? 2.220 -6.948 24.258 1.00 41.22 136 HIS A O 1
ATOM 1069 N N . SER A 1 137 ? 0.115 -7.554 23.791 1.00 39.88 137 SER A N 1
ATOM 1070 C CA . SER A 1 137 ? 0.543 -8.634 22.907 1.00 39.88 137 SER A CA 1
ATOM 1071 C C . SER A 1 137 ? 1.133 -8.010 21.637 1.00 39.88 137 SER A C 1
ATOM 1073 O O . SER A 1 137 ? 0.458 -7.320 20.865 1.00 39.88 137 SER A O 1
ATOM 1075 N N . ASP A 1 138 ? 2.426 -8.246 21.438 1.00 53.62 138 ASP A N 1
ATOM 1076 C CA . ASP A 1 138 ? 3.258 -7.766 20.325 1.00 53.62 138 ASP A CA 1
ATOM 1077 C C . ASP A 1 138 ? 2.724 -8.201 18.937 1.00 53.62 138 ASP A C 1
ATOM 1079 O O . ASP A 1 138 ? 3.087 -7.668 17.887 1.00 53.62 138 ASP A O 1
ATOM 1083 N N . LEU A 1 139 ? 1.759 -9.131 18.931 1.00 54.78 139 LEU A N 1
ATOM 1084 C CA . LEU A 1 139 ? 1.068 -9.667 17.757 1.00 54.78 139 LEU A CA 1
ATOM 1085 C C . LEU A 1 139 ? 0.413 -8.599 16.864 1.00 54.78 139 LEU A C 1
ATOM 1087 O O . LEU A 1 139 ? 0.174 -8.844 15.682 1.00 54.78 139 LEU A O 1
ATOM 1091 N N . GLY A 1 140 ? 0.094 -7.419 17.405 1.00 67.88 140 GLY A N 1
ATOM 1092 C CA . GLY A 1 140 ? -0.534 -6.342 16.636 1.00 67.88 140 GLY A CA 1
ATOM 1093 C C . GLY A 1 140 ? 0.394 -5.673 15.617 1.00 67.88 140 GLY A C 1
ATOM 1094 O O . GLY A 1 140 ? -0.092 -5.187 14.597 1.00 67.88 140 GLY A O 1
ATOM 1095 N N . LEU A 1 141 ? 1.706 -5.643 15.880 1.00 80.75 141 LEU A N 1
ATOM 1096 C CA . LEU A 1 141 ? 2.689 -4.976 15.020 1.00 80.75 141 LEU A CA 1
ATOM 1097 C C . LEU A 1 141 ? 3.077 -5.866 13.835 1.00 80.75 141 LEU A C 1
ATOM 1099 O O . LEU A 1 141 ? 3.005 -5.421 12.691 1.00 80.75 141 LEU A O 1
ATOM 1103 N N . GLY A 1 142 ? 3.376 -7.145 14.087 1.00 86.31 142 GLY A N 1
ATOM 1104 C CA . GLY A 1 142 ? 3.661 -8.115 13.022 1.00 86.31 142 GLY A CA 1
ATOM 1105 C C . GLY A 1 142 ? 2.477 -8.307 12.070 1.00 86.31 142 GLY A C 1
ATOM 1106 O O . GLY A 1 142 ? 2.654 -8.378 10.855 1.00 86.31 142 GLY A O 1
ATOM 1107 N N . ARG A 1 143 ? 1.246 -8.285 12.601 1.00 89.00 143 ARG A N 1
ATOM 1108 C CA . ARG A 1 143 ? 0.031 -8.323 11.779 1.00 89.00 143 ARG A CA 1
ATOM 1109 C C . ARG A 1 143 ? -0.078 -7.121 10.839 1.00 89.00 143 ARG A C 1
ATOM 1111 O O . ARG A 1 143 ? -0.521 -7.308 9.713 1.00 89.00 143 ARG A O 1
ATOM 1118 N N . ALA A 1 144 ? 0.310 -5.921 11.276 1.00 92.25 144 ALA A N 1
ATOM 1119 C CA . ALA A 1 144 ? 0.262 -4.730 10.428 1.00 92.25 144 ALA A CA 1
ATOM 1120 C C . ALA A 1 144 ? 1.194 -4.876 9.218 1.00 92.25 144 ALA A C 1
ATOM 1122 O O . ALA A 1 144 ? 0.749 -4.681 8.091 1.00 92.25 144 ALA A O 1
ATOM 1123 N N . VAL A 1 145 ? 2.438 -5.315 9.447 1.00 95.00 145 VAL A N 1
ATOM 1124 C CA . VAL A 1 145 ? 3.406 -5.584 8.371 1.00 95.00 145 VAL A CA 1
ATOM 1125 C C . VAL A 1 145 ? 2.882 -6.659 7.422 1.00 95.00 145 VAL A C 1
ATOM 1127 O O . VAL A 1 145 ? 2.872 -6.441 6.218 1.00 95.00 145 VAL A O 1
ATOM 1130 N N . LEU A 1 146 ? 2.388 -7.788 7.944 1.00 94.44 146 LEU A N 1
ATOM 1131 C CA . LEU A 1 146 ? 1.881 -8.891 7.120 1.00 94.44 146 LEU A CA 1
ATOM 1132 C C . LEU A 1 146 ? 0.690 -8.470 6.250 1.00 94.44 146 LEU A C 1
ATOM 1134 O O . LEU A 1 146 ? 0.660 -8.771 5.061 1.00 94.44 146 LEU A O 1
ATOM 1138 N N . VAL A 1 147 ? -0.284 -7.764 6.835 1.00 94.81 147 VAL A N 1
ATOM 1139 C CA . VAL A 1 147 ? -1.432 -7.227 6.089 1.00 94.81 147 VAL A CA 1
ATOM 1140 C C . VAL A 1 147 ? -0.946 -6.252 5.022 1.00 94.81 147 VAL A C 1
ATOM 1142 O O . VAL A 1 147 ? -1.430 -6.314 3.900 1.00 94.81 147 VAL A O 1
ATOM 1145 N N . GLY A 1 148 ? 0.033 -5.402 5.342 1.00 95.44 148 GLY A N 1
ATOM 1146 C CA . GLY A 1 148 ? 0.663 -4.497 4.382 1.00 95.44 148 GLY A CA 1
ATOM 1147 C C . GLY A 1 148 ? 1.296 -5.246 3.220 1.00 95.44 148 GLY A C 1
ATOM 1148 O O . GLY A 1 148 ? 1.005 -4.950 2.064 1.00 95.44 148 GLY A O 1
ATOM 1149 N N . MET A 1 149 ? 2.085 -6.277 3.525 1.00 96.38 149 MET A N 1
ATOM 1150 C CA . MET A 1 149 ? 2.753 -7.097 2.521 1.00 96.38 149 MET A CA 1
ATOM 1151 C C . MET A 1 149 ? 1.760 -7.788 1.588 1.00 96.38 149 MET A C 1
ATOM 1153 O O . MET A 1 149 ? 1.960 -7.758 0.378 1.00 96.38 149 MET A O 1
ATOM 1157 N N . ILE A 1 150 ? 0.692 -8.386 2.131 1.00 96.00 150 ILE A N 1
ATOM 1158 C CA . ILE A 1 150 ? -0.364 -9.021 1.329 1.00 96.00 150 ILE A CA 1
ATOM 1159 C C . ILE A 1 150 ? -1.072 -7.971 0.476 1.00 96.00 150 ILE A C 1
ATOM 1161 O O . ILE A 1 150 ? -1.240 -8.175 -0.722 1.00 96.00 150 ILE A O 1
ATOM 1165 N N . HIS A 1 151 ? -1.450 -6.838 1.067 1.00 95.12 151 HIS A N 1
ATOM 1166 C CA . HIS A 1 151 ? -2.141 -5.765 0.357 1.00 95.12 151 HIS A CA 1
ATOM 1167 C C . HIS A 1 151 ? -1.318 -5.240 -0.827 1.00 95.12 151 HIS A C 1
ATOM 1169 O O . HIS A 1 151 ? -1.854 -5.092 -1.917 1.00 95.12 151 HIS A O 1
ATOM 1175 N N . GLY A 1 152 ? -0.005 -5.055 -0.645 1.00 93.38 152 GLY A N 1
ATOM 1176 C CA . GLY A 1 152 ? 0.911 -4.586 -1.694 1.00 93.38 152 GLY A CA 1
ATOM 1177 C C . GLY A 1 152 ? 1.145 -5.557 -2.847 1.00 93.38 152 GLY A C 1
ATOM 1178 O O . GLY A 1 152 ? 1.847 -5.206 -3.790 1.00 93.38 152 GLY A O 1
ATOM 1179 N N . THR A 1 153 ? 0.586 -6.771 -2.795 1.00 93.62 153 THR A N 1
ATOM 1180 C CA . THR A 1 153 ? 0.610 -7.688 -3.945 1.00 93.62 153 THR A CA 1
ATOM 1181 C C . THR A 1 153 ? -0.412 -7.312 -5.018 1.00 93.62 153 THR A C 1
ATOM 1183 O O . THR A 1 153 ? -0.198 -7.600 -6.195 1.00 93.62 153 THR A O 1
ATOM 1186 N N . ALA A 1 154 ? -1.521 -6.672 -4.635 1.00 88.81 154 ALA A N 1
ATOM 1187 C CA . ALA A 1 154 ? -2.490 -6.146 -5.587 1.00 88.81 154 ALA A CA 1
ATOM 1188 C C . ALA A 1 154 ? -2.020 -4.785 -6.122 1.00 88.81 154 ALA A C 1
ATOM 1190 O O . ALA A 1 154 ? -1.230 -4.087 -5.491 1.00 88.81 154 ALA A O 1
ATOM 1191 N N . GLY A 1 155 ? -2.466 -4.420 -7.326 1.00 84.06 155 GLY A N 1
ATOM 1192 C CA . GLY A 1 155 ? -2.114 -3.139 -7.954 1.00 84.06 155 GLY A CA 1
ATOM 1193 C C . GLY A 1 155 ? -0.687 -3.045 -8.516 1.00 84.06 155 GLY A C 1
ATOM 1194 O O . GLY A 1 155 ? -0.412 -2.144 -9.311 1.00 84.06 155 GLY A O 1
ATOM 1195 N N . SER A 1 156 ? 0.207 -4.003 -8.220 1.00 87.00 156 SER A N 1
ATOM 1196 C CA . SER A 1 156 ? 1.603 -3.973 -8.692 1.00 87.00 156 SER A CA 1
ATOM 1197 C C . SER A 1 156 ? 1.722 -3.986 -10.221 1.00 87.00 156 SER A C 1
ATOM 1199 O O . SER A 1 156 ? 2.666 -3.422 -10.759 1.00 87.00 156 SER A O 1
ATOM 1201 N N . ALA A 1 157 ? 0.768 -4.589 -10.942 1.00 86.31 157 ALA A N 1
ATOM 1202 C CA . ALA A 1 157 ? 0.777 -4.629 -12.407 1.00 86.31 157 ALA A CA 1
ATOM 1203 C C . ALA A 1 157 ? 0.607 -3.231 -13.030 1.00 86.31 157 ALA A C 1
ATOM 1205 O O . ALA A 1 157 ? 1.363 -2.863 -13.927 1.00 86.31 157 ALA A O 1
ATOM 1206 N N . GLY A 1 158 ? -0.343 -2.434 -12.526 1.00 86.88 158 GLY A N 1
ATOM 1207 C CA . GLY A 1 158 ? -0.553 -1.059 -12.990 1.00 86.88 158 GLY A CA 1
ATOM 1208 C C . GLY A 1 158 ? 0.637 -0.159 -12.661 1.00 86.88 158 GLY A C 1
ATOM 1209 O O . GLY A 1 158 ? 1.126 0.565 -13.529 1.00 86.88 158 GLY A O 1
ATOM 1210 N N . LEU A 1 159 ? 1.165 -0.278 -11.437 1.00 90.56 159 LEU A N 1
ATOM 1211 C CA . LEU A 1 159 ? 2.370 0.436 -11.017 1.00 90.56 159 LEU A CA 1
ATOM 1212 C C . LEU A 1 159 ? 3.584 0.065 -11.879 1.00 90.56 159 LEU A C 1
ATOM 1214 O O . LEU A 1 159 ? 4.328 0.949 -12.293 1.00 90.56 159 LEU A O 1
ATOM 1218 N N . LEU A 1 160 ? 3.773 -1.223 -12.181 1.00 92.06 160 LEU A N 1
ATOM 1219 C CA . LEU A 1 160 ? 4.863 -1.712 -13.025 1.00 92.06 160 LEU A CA 1
ATOM 1220 C C . LEU A 1 160 ? 4.787 -1.129 -14.438 1.00 92.06 160 LEU A C 1
ATOM 1222 O O . LEU A 1 160 ? 5.812 -0.706 -14.965 1.00 92.06 160 LEU A O 1
ATOM 1226 N N . VAL A 1 161 ? 3.591 -1.079 -15.037 1.00 90.50 161 VAL A N 1
ATOM 1227 C CA . VAL A 1 161 ? 3.388 -0.480 -16.365 1.00 90.50 161 VAL A CA 1
ATOM 1228 C C . VAL A 1 161 ? 3.802 0.988 -16.360 1.00 90.50 161 VAL A C 1
ATOM 1230 O O . VAL A 1 161 ? 4.536 1.405 -17.250 1.00 90.50 161 VAL A O 1
ATOM 1233 N N . LEU A 1 162 ? 3.390 1.757 -15.347 1.00 89.75 162 LEU A N 1
ATOM 1234 C CA . LEU A 1 162 ? 3.775 3.163 -15.212 1.00 89.75 162 LEU A CA 1
ATOM 1235 C C . LEU A 1 162 ? 5.283 3.318 -14.983 1.00 89.75 162 LEU A C 1
ATOM 1237 O O . LEU A 1 162 ? 5.927 4.099 -15.681 1.00 89.75 162 LEU A O 1
ATOM 1241 N N . ALA A 1 163 ? 5.864 2.531 -14.077 1.00 91.69 163 ALA A N 1
ATOM 1242 C CA . ALA A 1 163 ? 7.292 2.566 -13.781 1.00 91.69 163 ALA A CA 1
ATOM 1243 C C . ALA A 1 163 ? 8.148 2.231 -15.014 1.00 91.69 163 ALA A C 1
ATOM 1245 O O . ALA A 1 163 ? 9.154 2.893 -15.257 1.00 91.69 163 ALA A O 1
ATOM 1246 N N . ALA A 1 164 ? 7.723 1.260 -15.827 1.00 90.69 164 ALA A N 1
ATOM 1247 C CA . ALA A 1 164 ? 8.425 0.830 -17.035 1.00 90.69 164 ALA A CA 1
ATOM 1248 C C . ALA A 1 164 ? 8.455 1.893 -18.150 1.00 90.69 164 ALA A C 1
ATOM 1250 O O . ALA A 1 164 ? 9.238 1.761 -19.089 1.00 90.69 164 ALA A O 1
ATOM 1251 N N . THR A 1 165 ? 7.637 2.951 -18.061 1.00 90.06 165 THR A N 1
ATOM 1252 C CA . THR A 1 165 ? 7.696 4.084 -19.005 1.00 90.06 165 THR A CA 1
ATOM 1253 C C . THR A 1 165 ? 8.868 5.030 -18.744 1.00 90.06 165 THR A C 1
ATOM 1255 O O . THR A 1 165 ? 9.173 5.876 -19.586 1.00 90.06 165 THR A O 1
ATOM 1258 N N . ALA A 1 166 ? 9.537 4.914 -17.593 1.00 91.56 166 ALA A N 1
ATOM 1259 C CA . ALA A 1 166 ? 10.655 5.778 -17.260 1.00 91.56 166 ALA A CA 1
ATOM 1260 C C . ALA A 1 166 ? 11.890 5.465 -18.123 1.00 91.56 166 ALA A C 1
ATOM 1262 O O . ALA A 1 166 ? 12.179 4.323 -18.468 1.00 91.56 166 ALA A O 1
ATOM 1263 N N . SER A 1 167 ? 12.679 6.498 -18.423 1.00 88.81 167 SER A N 1
ATOM 1264 C CA . SER A 1 167 ? 13.844 6.409 -19.316 1.00 88.81 167 SER A CA 1
ATOM 1265 C C . SER A 1 167 ? 15.032 5.624 -18.744 1.00 88.81 167 SER A C 1
ATOM 1267 O O . SER A 1 167 ? 15.980 5.323 -19.467 1.00 88.81 167 SER A O 1
ATOM 1269 N N . SER A 1 168 ? 15.016 5.297 -17.448 1.00 92.12 168 SER A N 1
ATOM 1270 C CA . SER A 1 168 ? 16.077 4.535 -16.789 1.00 92.12 168 SER A CA 1
ATOM 1271 C C . SER A 1 168 ? 15.543 3.669 -15.649 1.00 92.12 168 SER A C 1
ATOM 1273 O O . SER A 1 168 ? 14.521 3.984 -15.032 1.00 92.12 168 SER A O 1
ATOM 1275 N N . LEU A 1 169 ? 16.289 2.614 -15.302 1.00 91.56 169 LEU A N 1
ATOM 1276 C CA . LEU A 1 169 ? 15.976 1.749 -14.160 1.00 91.56 169 LEU A CA 1
ATOM 1277 C C . LEU A 1 169 ? 15.939 2.535 -12.839 1.00 91.56 169 LEU A C 1
ATOM 1279 O O . LEU A 1 169 ? 15.058 2.316 -12.016 1.00 91.56 169 LEU A O 1
ATOM 1283 N N . ILE A 1 170 ? 16.850 3.496 -12.658 1.00 92.69 170 ILE A N 1
ATOM 1284 C CA . ILE A 1 170 ? 16.902 4.343 -11.456 1.00 92.69 170 ILE A CA 1
ATOM 1285 C C . ILE A 1 170 ? 15.642 5.208 -11.355 1.00 92.69 170 ILE A C 1
ATOM 1287 O O . ILE A 1 170 ? 15.073 5.341 -10.278 1.00 92.69 170 ILE A O 1
ATOM 1291 N N . SER A 1 171 ? 15.176 5.769 -12.474 1.00 92.88 171 SER A N 1
ATOM 1292 C CA . SER A 1 171 ? 13.922 6.532 -12.511 1.00 92.88 171 SER A CA 1
ATOM 1293 C C . SER A 1 171 ? 12.696 5.647 -12.281 1.00 92.88 171 SER A C 1
ATOM 1295 O O . SER A 1 171 ? 11.788 6.066 -11.574 1.00 92.88 171 SER A O 1
ATOM 1297 N N . SER A 1 172 ? 12.704 4.417 -12.802 1.00 92.69 172 SER A N 1
ATOM 1298 C CA . SER A 1 172 ? 11.628 3.436 -12.594 1.00 92.69 172 SER A CA 1
ATOM 1299 C C . SER A 1 172 ? 11.513 3.044 -11.118 1.00 92.69 172 SER A C 1
ATOM 1301 O O . SER A 1 172 ? 10.437 3.100 -10.536 1.00 92.69 172 SER A O 1
ATOM 1303 N N . ILE A 1 173 ? 12.639 2.701 -10.482 1.00 92.75 173 ILE A N 1
ATOM 1304 C CA . ILE A 1 173 ? 12.690 2.354 -9.055 1.00 92.75 173 ILE A CA 1
ATOM 1305 C C . ILE A 1 173 ? 12.361 3.577 -8.194 1.00 92.75 173 ILE A C 1
ATOM 1307 O O . ILE A 1 173 ? 11.605 3.459 -7.234 1.00 92.75 173 ILE A O 1
ATOM 1311 N N . GLY A 1 174 ? 12.883 4.754 -8.551 1.00 93.06 174 GLY A N 1
ATOM 1312 C CA . GLY A 1 174 ? 12.561 6.009 -7.875 1.00 93.06 174 GLY A CA 1
ATOM 1313 C C . GLY A 1 174 ? 11.062 6.305 -7.893 1.00 93.06 174 GLY A C 1
ATOM 1314 O O . GLY A 1 174 ? 10.516 6.677 -6.864 1.00 93.06 174 GLY A O 1
ATOM 1315 N N . TYR A 1 175 ? 10.394 6.069 -9.024 1.00 93.50 175 TYR A N 1
ATOM 1316 C CA . TYR A 1 175 ? 8.943 6.208 -9.153 1.00 93.50 175 TYR A CA 1
ATOM 1317 C C . TYR A 1 175 ? 8.165 5.201 -8.293 1.00 93.50 175 TYR A C 1
ATOM 1319 O O . TYR A 1 175 ? 7.171 5.574 -7.693 1.00 93.50 175 TYR A O 1
ATOM 1327 N N . VAL A 1 176 ? 8.618 3.945 -8.195 1.00 93.25 176 VAL A N 1
ATOM 1328 C CA . VAL A 1 176 ? 7.969 2.917 -7.351 1.00 93.25 176 VAL A CA 1
ATOM 1329 C C . VAL A 1 176 ? 8.097 3.228 -5.853 1.00 93.25 176 VAL A C 1
ATOM 1331 O O . VAL A 1 176 ? 7.240 2.831 -5.069 1.00 93.25 176 VAL A O 1
ATOM 1334 N N . ILE A 1 177 ? 9.183 3.889 -5.445 1.00 92.00 177 ILE A N 1
ATOM 1335 C CA . ILE A 1 177 ? 9.437 4.252 -4.042 1.00 92.00 177 ILE A CA 1
ATOM 1336 C C . ILE A 1 177 ? 8.708 5.542 -3.638 1.00 92.00 177 ILE A C 1
ATOM 1338 O O . ILE A 1 177 ? 8.372 5.688 -2.461 1.00 92.00 177 ILE A O 1
ATOM 1342 N N . ALA A 1 178 ? 8.541 6.479 -4.575 1.00 88.75 178 ALA A N 1
ATOM 1343 C CA . ALA A 1 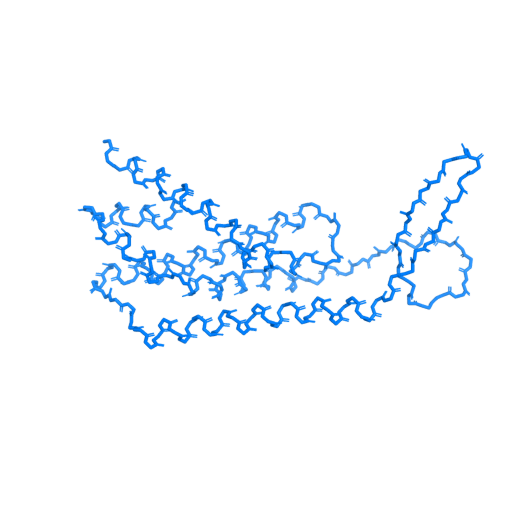178 ? 7.976 7.808 -4.337 1.00 88.75 178 ALA A CA 1
ATOM 1344 C C . ALA A 1 178 ? 6.456 7.773 -4.168 1.00 88.75 178 ALA A C 1
ATOM 1346 O O . ALA A 1 178 ? 5.987 8.416 -3.201 1.00 88.75 178 ALA A O 1
#